Protei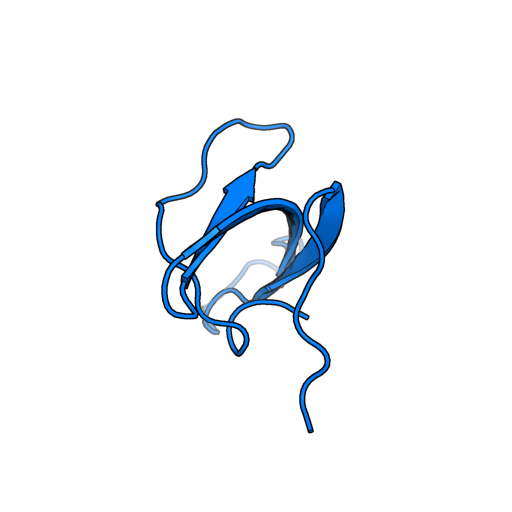n AF-A0A0V0YZG3-F1 (afdb_monomer_lite)

pLDDT: mean 84.57, std 9.55, range [50.03, 93.0]

Sequence (59 aa):
MLIPLQIGQNCTLRVPDVDRGPADPKNFLVVVMAECEGLYTVGCRERKLASKFTAADLQ

Radius of gyration: 11.84 Å; chains: 1; bounding box: 27×18×32 Å

Structure (mmCIF, N/CA/C/O backbone):
data_AF-A0A0V0YZG3-F1
#
_entry.id   AF-A0A0V0YZG3-F1
#
loop_
_atom_site.group_PDB
_atom_site.id
_atom_site.type_symbol
_atom_site.label_atom_id
_atom_site.label_alt_id
_atom_site.label_comp_id
_atom_site.label_asym_id
_atom_site.label_entity_id
_atom_site.label_seq_id
_atom_site.pdbx_PDB_ins_code
_atom_site.Cartn_x
_atom_site.Cartn_y
_atom_site.Cartn_z
_atom_site.occupancy
_atom_site.B_iso_or_equiv
_atom_site.auth_seq_id
_atom_site.auth_comp_id
_atom_site.auth_asym_id
_atom_site.auth_atom_id
_atom_site.pdbx_PDB_model_num
ATOM 1 N N . MET A 1 1 ? 6.767 4.676 18.936 1.00 50.03 1 MET A N 1
ATOM 2 C CA . MET A 1 1 ? 5.299 4.751 18.807 1.00 50.03 1 MET A CA 1
ATOM 3 C C . MET A 1 1 ? 5.015 5.153 17.372 1.00 50.03 1 MET A C 1
ATOM 5 O O . MET A 1 1 ? 5.334 6.281 17.021 1.00 50.03 1 MET A O 1
ATOM 9 N N . LEU A 1 2 ? 4.582 4.222 16.516 1.00 60.62 2 LEU A N 1
ATOM 10 C CA . LEU A 1 2 ? 4.202 4.581 15.148 1.00 60.62 2 LEU A CA 1
ATOM 11 C C . LEU A 1 2 ? 2.898 5.379 15.249 1.00 60.62 2 LEU A C 1
ATOM 13 O O . LEU A 1 2 ? 1.941 4.899 15.856 1.00 60.62 2 LEU A O 1
ATOM 17 N N . ILE A 1 3 ? 2.885 6.608 14.742 1.00 69.94 3 ILE A N 1
ATOM 18 C CA . ILE A 1 3 ? 1.649 7.387 14.649 1.00 69.94 3 ILE A CA 1
ATOM 19 C C . ILE A 1 3 ? 0.755 6.654 13.637 1.00 69.94 3 ILE A C 1
ATOM 21 O O . ILE A 1 3 ? 1.247 6.338 12.551 1.00 69.94 3 ILE A O 1
ATOM 25 N N . PRO A 1 4 ? -0.510 6.335 13.970 1.00 75.81 4 PRO A N 1
ATOM 26 C CA . PRO A 1 4 ? -1.415 5.699 13.022 1.00 75.81 4 PRO A CA 1
ATOM 27 C C . PRO A 1 4 ? -1.575 6.585 11.789 1.00 75.81 4 PRO A C 1
ATOM 29 O O . PRO A 1 4 ? -1.800 7.792 11.914 1.00 75.81 4 PRO A O 1
ATOM 32 N N . LEU A 1 5 ? -1.453 5.989 10.606 1.00 88.31 5 LEU A N 1
ATOM 33 C CA . LEU A 1 5 ? -1.705 6.686 9.352 1.00 88.31 5 LEU A CA 1
ATOM 34 C C . LEU A 1 5 ? -3.175 7.115 9.290 1.00 88.31 5 LEU A C 1
ATOM 36 O O . LEU A 1 5 ? -4.073 6.327 9.587 1.00 88.31 5 LEU A O 1
ATOM 40 N N . GLN A 1 6 ? -3.425 8.361 8.895 1.00 91.38 6 GLN A N 1
ATOM 41 C CA . GLN A 1 6 ? -4.783 8.897 8.813 1.00 91.38 6 GLN A CA 1
ATOM 42 C C . GLN A 1 6 ? -5.426 8.596 7.455 1.00 91.38 6 GLN A C 1
ATOM 44 O O . GLN A 1 6 ? -4.753 8.566 6.427 1.00 91.38 6 GLN A O 1
ATOM 49 N N . ILE A 1 7 ? -6.750 8.419 7.426 1.00 91.81 7 ILE A N 1
ATOM 50 C CA . ILE A 1 7 ? -7.503 8.323 6.166 1.00 91.81 7 ILE A CA 1
ATOM 51 C C . ILE A 1 7 ? -7.325 9.626 5.374 1.00 91.81 7 ILE A C 1
ATOM 53 O O . ILE A 1 7 ? -7.435 10.718 5.927 1.00 91.81 7 ILE A O 1
ATOM 57 N N . GLY A 1 8 ? -7.040 9.507 4.078 1.00 91.81 8 GLY A N 1
ATOM 58 C CA . GLY A 1 8 ? -6.710 10.624 3.192 1.00 91.81 8 GLY A CA 1
ATOM 59 C C . GLY A 1 8 ? -5.239 11.049 3.234 1.00 91.81 8 GLY A C 1
ATOM 60 O O . GLY A 1 8 ? -4.838 11.902 2.445 1.00 91.81 8 GLY A O 1
ATOM 61 N N . GLN A 1 9 ? -4.418 10.456 4.106 1.00 93.00 9 GLN A N 1
ATOM 62 C CA . GLN A 1 9 ? -2.986 10.726 4.148 1.00 93.00 9 GLN A CA 1
ATOM 63 C C . GLN A 1 9 ? -2.274 10.059 2.965 1.00 93.00 9 GLN A C 1
ATOM 65 O O . GLN A 1 9 ? -2.488 8.879 2.668 1.00 93.00 9 GLN A O 1
ATOM 70 N N . ASN A 1 10 ? -1.383 10.815 2.323 1.00 92.81 10 ASN A N 1
ATOM 71 C CA . ASN A 1 10 ? -0.436 10.270 1.359 1.00 92.81 10 ASN A CA 1
ATOM 72 C C . ASN A 1 10 ? 0.686 9.544 2.107 1.00 92.81 10 ASN A C 1
ATOM 74 O O . ASN A 1 10 ? 1.260 10.086 3.051 1.00 92.81 10 ASN A O 1
ATOM 78 N N . CYS A 1 11 ? 1.023 8.346 1.652 1.00 91.50 11 CYS A N 1
ATOM 79 C CA . CYS A 1 11 ? 2.146 7.568 2.155 1.00 91.50 11 CYS A CA 1
ATOM 80 C C . CYS A 1 11 ? 2.814 6.808 1.011 1.00 91.50 11 CYS A C 1
ATOM 82 O O . CYS A 1 11 ? 2.339 6.788 -0.128 1.00 91.50 11 CYS A O 1
ATOM 84 N N . THR A 1 12 ? 3.951 6.204 1.313 1.00 91.44 12 THR A N 1
ATOM 85 C CA . THR A 1 12 ? 4.698 5.371 0.381 1.00 91.44 12 THR A CA 1
ATOM 86 C C . THR A 1 12 ? 4.517 3.903 0.731 1.00 91.44 12 THR A C 1
ATOM 88 O O . THR A 1 12 ? 4.735 3.500 1.869 1.00 91.44 12 THR A O 1
ATOM 91 N N . LEU A 1 13 ? 4.116 3.093 -0.248 1.00 89.12 13 LEU A N 1
ATOM 92 C CA . LEU A 1 13 ? 4.082 1.642 -0.120 1.00 89.12 13 LEU A CA 1
ATOM 93 C C . LEU A 1 13 ? 5.480 1.088 -0.390 1.00 89.12 13 LEU A C 1
ATOM 95 O O . LEU A 1 13 ? 6.012 1.252 -1.494 1.00 89.12 13 LEU A O 1
ATOM 99 N N . ARG A 1 14 ? 6.045 0.411 0.609 1.00 86.81 14 ARG A N 1
ATOM 100 C CA . ARG A 1 14 ? 7.285 -0.348 0.474 1.00 86.81 14 ARG A CA 1
ATOM 101 C C . ARG A 1 14 ? 7.039 -1.587 -0.368 1.00 86.81 14 ARG A C 1
ATOM 103 O O . ARG A 1 14 ? 6.173 -2.405 -0.070 1.00 86.81 14 ARG A O 1
ATOM 110 N N . VAL A 1 15 ? 7.837 -1.733 -1.414 1.00 82.25 15 VAL A N 1
ATOM 111 C CA . VAL A 1 15 ? 7.826 -2.918 -2.271 1.00 82.25 15 VAL A CA 1
ATOM 112 C C . VAL A 1 15 ? 9.035 -3.774 -1.888 1.00 82.25 15 VAL A C 1
ATOM 114 O O . VAL A 1 15 ? 10.129 -3.215 -1.763 1.00 82.25 15 VAL A O 1
ATOM 117 N N . PRO A 1 16 ? 8.886 -5.102 -1.713 1.00 82.38 16 PRO A N 1
ATOM 118 C CA . PRO A 1 16 ? 9.996 -5.995 -1.383 1.00 82.38 16 PRO A CA 1
ATOM 119 C C . PRO A 1 16 ? 11.195 -5.786 -2.298 1.00 82.38 16 PRO A C 1
ATOM 121 O O . PRO A 1 16 ? 11.018 -5.470 -3.474 1.00 82.38 16 PRO A O 1
ATOM 124 N N . ASP A 1 17 ? 12.408 -5.951 -1.779 1.00 85.25 17 ASP A N 1
ATOM 125 C CA . ASP A 1 17 ? 13.590 -5.819 -2.620 1.00 85.25 17 ASP A CA 1
ATOM 126 C C . ASP A 1 17 ? 13.639 -6.967 -3.632 1.00 85.25 17 ASP A C 1
ATOM 128 O O . ASP A 1 17 ? 13.691 -8.140 -3.266 1.00 85.25 17 ASP A O 1
ATOM 132 N N . VAL A 1 18 ? 13.538 -6.616 -4.908 1.00 82.88 18 VAL A N 1
ATOM 133 C CA . VAL A 1 18 ? 13.605 -7.529 -6.049 1.00 82.88 18 VAL A CA 1
ATOM 134 C C . VAL A 1 18 ? 14.571 -6.935 -7.061 1.00 82.88 18 VAL A C 1
ATOM 136 O O . VAL A 1 18 ? 14.818 -5.725 -7.032 1.00 82.88 18 VAL A O 1
ATOM 139 N N . ASP A 1 19 ? 15.120 -7.777 -7.934 1.00 87.75 19 ASP A N 1
ATOM 140 C CA . ASP A 1 19 ? 16.052 -7.334 -8.969 1.00 87.75 19 ASP A CA 1
ATOM 141 C C . ASP A 1 19 ? 15.303 -6.409 -9.941 1.00 87.75 19 ASP A C 1
ATOM 143 O O . ASP A 1 19 ? 14.422 -6.832 -10.692 1.00 87.75 19 ASP A O 1
ATOM 147 N N . ARG A 1 20 ? 15.566 -5.109 -9.810 1.00 82.88 20 ARG A N 1
ATOM 148 C CA . ARG A 1 20 ? 14.837 -4.020 -10.462 1.00 82.88 20 ARG A CA 1
ATOM 149 C C . ARG A 1 20 ? 15.735 -3.359 -11.489 1.00 82.88 20 ARG A C 1
ATOM 151 O O . ARG A 1 20 ? 16.922 -3.145 -11.243 1.00 82.88 20 ARG A O 1
ATOM 158 N N . GLY A 1 21 ? 15.150 -2.949 -12.607 1.00 88.75 21 GLY A N 1
ATOM 159 C CA . GLY A 1 21 ? 15.824 -2.069 -13.543 1.00 88.75 21 GLY A CA 1
ATOM 160 C C . GLY A 1 21 ? 16.177 -0.726 -12.882 1.00 88.75 21 GLY A C 1
ATOM 161 O O . GLY A 1 21 ? 15.506 -0.300 -11.939 1.00 88.75 21 GLY A O 1
ATOM 162 N N . PRO A 1 22 ? 17.185 0.006 -13.390 1.00 84.44 22 PRO A N 1
ATOM 163 C CA . PRO A 1 22 ? 17.601 1.294 -12.822 1.00 84.44 22 PRO A CA 1
ATOM 164 C C . PRO A 1 22 ? 16.482 2.344 -12.729 1.00 84.44 22 PRO A C 1
ATOM 166 O O . PRO A 1 22 ? 16.575 3.271 -11.927 1.00 84.44 22 PRO A O 1
ATOM 169 N N . ALA A 1 23 ? 15.449 2.215 -13.565 1.00 86.81 23 ALA A N 1
ATOM 170 C CA . ALA A 1 23 ? 14.312 3.128 -13.632 1.00 86.81 23 ALA A CA 1
ATOM 171 C C . ALA A 1 23 ? 13.073 2.631 -12.866 1.00 86.81 23 ALA A C 1
ATOM 173 O O . ALA A 1 23 ? 12.095 3.373 -12.768 1.00 86.81 23 ALA A O 1
ATOM 174 N N . ASP A 1 24 ? 13.093 1.408 -12.328 1.00 83.19 24 ASP A N 1
ATOM 175 C CA . ASP A 1 24 ? 11.926 0.860 -11.645 1.00 83.19 24 ASP A CA 1
ATOM 176 C C . ASP A 1 24 ? 11.782 1.486 -10.248 1.00 83.19 24 ASP A C 1
ATOM 178 O O . ASP A 1 24 ? 12.737 1.507 -9.459 1.00 83.19 24 ASP A O 1
ATOM 182 N N . PRO A 1 25 ? 10.590 1.995 -9.893 1.00 74.56 25 PRO A N 1
ATOM 183 C CA . PRO A 1 25 ? 10.377 2.649 -8.613 1.00 74.56 25 PRO A CA 1
ATOM 184 C C . PRO A 1 25 ? 10.541 1.668 -7.444 1.00 74.56 25 PRO A C 1
ATOM 186 O O . PRO A 1 25 ? 10.015 0.554 -7.442 1.00 74.56 25 PRO A O 1
ATOM 189 N N . LYS A 1 26 ? 11.248 2.116 -6.399 1.00 81.00 26 LYS A N 1
ATOM 190 C CA . LYS A 1 26 ? 11.403 1.351 -5.150 1.00 81.00 26 LYS A CA 1
ATOM 191 C C . LYS A 1 26 ? 10.157 1.388 -4.263 1.00 81.00 26 LYS A C 1
ATOM 193 O O . LYS A 1 26 ? 9.884 0.409 -3.580 1.00 81.00 26 LYS A O 1
ATOM 198 N N . ASN A 1 27 ? 9.412 2.494 -4.287 1.00 83.94 27 ASN A N 1
ATOM 199 C CA . ASN A 1 27 ? 8.190 2.690 -3.507 1.00 83.94 27 ASN A CA 1
ATOM 200 C C . ASN A 1 27 ? 7.095 3.309 -4.383 1.00 83.94 27 ASN A C 1
ATOM 202 O O . ASN A 1 27 ? 7.398 4.119 -5.262 1.00 83.94 27 ASN A O 1
ATOM 206 N N . PHE A 1 28 ? 5.833 2.986 -4.103 1.00 85.94 28 PHE A N 1
ATOM 207 C CA . PHE A 1 28 ? 4.677 3.590 -4.775 1.00 85.94 28 PHE A CA 1
ATOM 208 C C . PHE A 1 28 ? 4.028 4.660 -3.900 1.00 85.94 28 PHE A C 1
ATOM 210 O O . PHE A 1 28 ? 3.869 4.459 -2.699 1.00 85.94 28 PHE A O 1
ATOM 217 N N . LEU A 1 29 ? 3.609 5.779 -4.495 1.00 89.88 29 LEU A N 1
ATOM 218 C CA . LEU A 1 29 ? 2.791 6.773 -3.800 1.00 89.88 29 LEU A CA 1
ATOM 219 C C . LEU A 1 29 ? 1.343 6.279 -3.721 1.00 89.88 29 LEU A C 1
ATOM 221 O O . LEU A 1 29 ? 0.720 5.997 -4.748 1.00 89.88 29 LEU A O 1
ATOM 225 N N . VAL A 1 30 ? 0.807 6.203 -2.508 1.00 91.81 30 VAL A N 1
ATOM 226 C CA . VAL A 1 30 ? -0.550 5.726 -2.241 1.00 91.81 30 VAL A CA 1
ATOM 227 C C . VAL A 1 30 ? -1.263 6.637 -1.242 1.00 91.81 30 VAL A C 1
ATOM 229 O O . VAL A 1 30 ? -0.638 7.388 -0.496 1.00 91.81 30 VAL A O 1
ATOM 232 N N . VAL A 1 31 ? -2.589 6.569 -1.231 1.00 92.56 31 VAL A N 1
ATOM 233 C CA . VAL A 1 31 ? -3.460 7.290 -0.299 1.00 92.56 31 VAL A CA 1
ATOM 234 C C . VAL A 1 31 ? -4.159 6.279 0.590 1.00 92.56 31 VAL A C 1
ATOM 236 O O . VAL A 1 31 ? -4.684 5.282 0.093 1.00 92.56 31 VAL A O 1
ATOM 239 N N . VAL A 1 32 ? -4.198 6.531 1.894 1.00 91.94 32 VAL A N 1
ATOM 240 C CA . VAL A 1 32 ? -4.951 5.692 2.830 1.00 91.94 32 VAL A CA 1
ATOM 241 C C . VAL A 1 32 ? -6.446 5.911 2.629 1.00 91.94 32 VAL A C 1
ATOM 243 O O . VAL A 1 32 ? -6.948 7.022 2.769 1.00 91.94 32 VAL A O 1
ATOM 246 N N . MET A 1 33 ? -7.165 4.840 2.312 1.00 92.69 33 MET A N 1
ATOM 247 C CA . MET A 1 33 ? -8.602 4.870 2.026 1.00 92.69 33 MET A CA 1
ATOM 248 C C . MET A 1 33 ? -9.436 4.356 3.201 1.00 92.69 33 MET A C 1
ATOM 250 O O . MET A 1 33 ? -10.552 4.822 3.406 1.00 92.69 33 MET A O 1
ATOM 254 N N . ALA A 1 34 ? -8.915 3.383 3.953 1.00 91.56 34 ALA A N 1
ATOM 255 C CA . ALA A 1 34 ? -9.556 2.824 5.139 1.00 91.56 34 ALA A CA 1
ATOM 256 C C . ALA A 1 34 ? -8.523 2.147 6.048 1.00 91.56 34 ALA A C 1
ATOM 258 O O . ALA A 1 34 ? -7.484 1.689 5.568 1.00 91.56 34 ALA A O 1
ATOM 259 N N . GLU A 1 35 ? -8.856 2.032 7.329 1.00 91.75 35 GLU A N 1
ATOM 260 C CA . GLU A 1 35 ? -8.120 1.271 8.338 1.00 91.75 35 GLU A CA 1
ATOM 261 C C . GLU A 1 35 ? -9.119 0.394 9.108 1.00 91.75 35 GLU A C 1
ATOM 263 O O . GLU A 1 35 ? -10.244 0.822 9.376 1.00 91.75 35 GLU A O 1
ATOM 268 N N . CYS A 1 36 ? -8.751 -0.860 9.368 1.00 90.00 36 CYS A N 1
ATOM 269 C CA . CYS A 1 36 ? -9.533 -1.796 10.167 1.00 90.00 36 CYS A CA 1
ATOM 270 C C . CYS A 1 36 ? -8.594 -2.829 10.802 1.00 90.00 36 CYS A C 1
ATOM 272 O O . CYS A 1 36 ? -7.887 -3.539 10.087 1.00 90.00 36 CYS A O 1
ATOM 274 N N . GLU A 1 37 ? -8.593 -2.914 12.135 1.00 91.12 37 GLU A N 1
ATOM 275 C CA . GLU A 1 37 ? -7.791 -3.876 12.913 1.00 91.12 37 GLU A CA 1
ATOM 276 C C . GLU A 1 37 ? -6.275 -3.824 12.617 1.00 91.12 37 GLU A C 1
ATOM 278 O O . GLU A 1 37 ? -5.584 -4.841 12.607 1.00 91.12 37 GLU A O 1
ATOM 283 N N . GLY A 1 38 ? -5.729 -2.633 12.362 1.00 89.19 38 GLY A N 1
ATOM 284 C CA . GLY A 1 38 ? -4.318 -2.416 12.033 1.00 89.19 38 GLY A CA 1
ATOM 285 C C . GLY A 1 38 ? -3.961 -2.691 10.571 1.00 89.19 38 GLY A C 1
ATOM 286 O O . GLY A 1 38 ? -2.788 -2.582 10.199 1.00 89.19 38 GLY A O 1
ATOM 287 N N . LEU A 1 39 ? -4.953 -3.032 9.743 1.00 91.50 39 LEU A N 1
ATOM 288 C CA . LEU A 1 39 ? -4.802 -3.239 8.310 1.00 91.50 39 LEU A CA 1
ATOM 289 C C . LEU A 1 39 ? -5.354 -2.052 7.525 1.00 91.50 39 LEU A C 1
ATOM 291 O O . LEU A 1 39 ? -6.478 -1.597 7.724 1.00 91.50 39 LEU A O 1
ATOM 295 N N . TYR A 1 40 ? -4.570 -1.606 6.556 1.00 91.25 40 TYR A N 1
ATOM 296 C CA . TYR A 1 40 ? -4.839 -0.447 5.731 1.00 91.25 40 TYR A CA 1
ATOM 297 C C . TYR A 1 40 ? -5.249 -0.877 4.325 1.00 91.25 4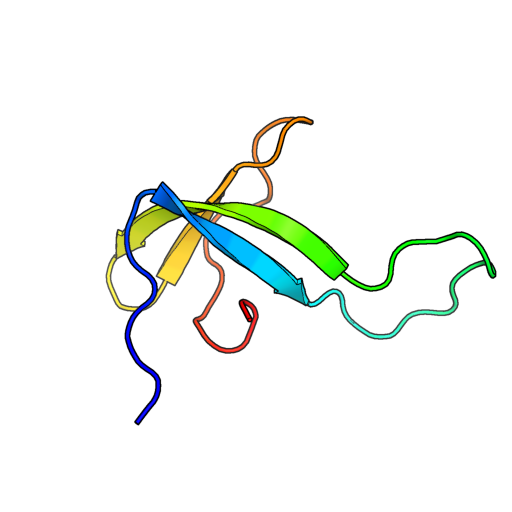0 TYR A C 1
ATOM 299 O O . TYR A 1 40 ? -4.642 -1.746 3.686 1.00 91.25 40 TYR A O 1
ATOM 307 N N . THR A 1 41 ? -6.293 -0.232 3.819 1.00 91.62 41 THR A N 1
ATOM 308 C CA . THR A 1 41 ? -6.613 -0.221 2.393 1.00 91.62 41 THR A CA 1
ATOM 309 C C . THR A 1 41 ? -6.059 1.063 1.810 1.00 91.62 41 THR A C 1
ATOM 311 O O . THR A 1 41 ? -6.399 2.147 2.282 1.00 91.62 41 THR A O 1
ATOM 314 N N . VAL A 1 42 ? -5.238 0.948 0.769 1.00 91.00 42 VAL A N 1
ATOM 315 C CA . VAL A 1 42 ? -4.654 2.101 0.081 1.00 91.00 42 VAL A CA 1
ATOM 316 C C . VAL A 1 42 ? -5.087 2.141 -1.381 1.00 91.00 42 VAL A C 1
ATOM 318 O O . VAL A 1 42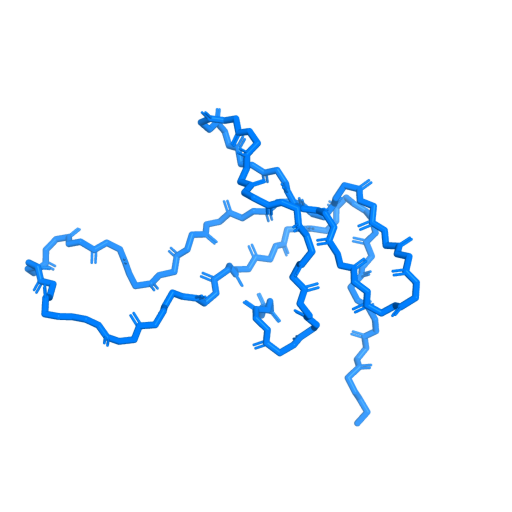 ? -5.351 1.109 -2.001 1.00 91.00 42 VAL A O 1
ATOM 321 N N . GLY A 1 43 ? -5.191 3.343 -1.934 1.00 90.19 43 GLY A N 1
ATOM 322 C CA . GLY A 1 43 ? -5.454 3.582 -3.349 1.00 90.19 43 GLY A CA 1
ATOM 323 C C . GLY A 1 43 ? -4.268 4.270 -4.015 1.00 90.19 43 GLY A C 1
ATOM 324 O O . GLY A 1 43 ? -3.582 5.064 -3.380 1.00 90.19 43 GLY A O 1
ATOM 325 N N . CYS A 1 44 ? -4.041 4.007 -5.301 1.00 87.31 44 CYS A N 1
ATOM 326 C CA . CYS A 1 44 ? -3.164 4.825 -6.139 1.00 87.31 44 CYS A CA 1
ATOM 327 C C . CYS A 1 44 ? -3.926 5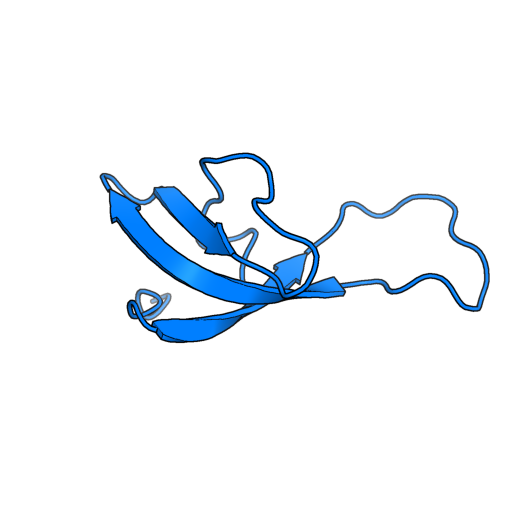.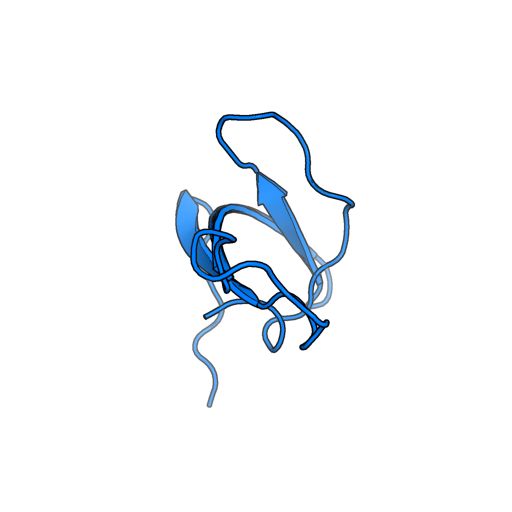329 -7.374 1.00 87.31 44 CYS A C 1
ATOM 329 O O . CYS A 1 44 ? -5.075 4.946 -7.628 1.00 87.31 44 CYS A O 1
ATOM 331 N N . ARG A 1 45 ? -3.270 6.188 -8.161 1.00 81.69 45 ARG A N 1
ATOM 332 C CA . ARG A 1 45 ? -3.820 6.743 -9.405 1.00 81.69 45 ARG A CA 1
ATOM 333 C C . ARG A 1 45 ? -4.155 5.661 -10.442 1.00 81.69 45 ARG A C 1
ATOM 335 O O . ARG A 1 45 ? -5.094 5.841 -11.211 1.00 81.69 45 ARG A O 1
ATOM 342 N N . GLU A 1 46 ? -3.438 4.538 -10.444 1.00 75.38 46 GLU A N 1
ATOM 343 C CA . GLU A 1 46 ? -3.639 3.419 -11.378 1.00 75.38 46 GLU A CA 1
ATOM 344 C C . GLU A 1 46 ? -4.736 2.415 -10.960 1.00 75.38 46 GLU A C 1
ATOM 346 O O . GLU A 1 46 ? -4.957 1.441 -11.677 1.00 75.38 46 GLU A O 1
ATOM 351 N N . ARG A 1 47 ? -5.505 2.700 -9.891 1.00 68.88 47 ARG A N 1
ATOM 352 C CA . ARG A 1 47 ? -6.543 1.857 -9.239 1.00 68.88 47 ARG A CA 1
ATOM 353 C C . ARG A 1 47 ? -6.012 0.926 -8.133 1.00 68.88 47 ARG A C 1
ATOM 355 O O . ARG A 1 47 ? -4.847 0.942 -7.766 1.00 68.88 47 ARG A O 1
ATOM 362 N N . LYS A 1 48 ? -6.959 0.206 -7.516 1.00 61.12 48 LYS A N 1
ATOM 363 C CA . LYS A 1 48 ? -6.884 -0.530 -6.244 1.00 61.12 48 LYS A CA 1
ATOM 364 C C . LYS A 1 48 ? -5.692 -1.498 -6.198 1.00 61.12 48 LYS A C 1
ATOM 366 O O . LYS A 1 48 ? -5.705 -2.529 -6.866 1.00 61.12 48 LYS A O 1
ATOM 371 N N . LEU A 1 49 ? -4.708 -1.179 -5.362 1.00 65.38 49 LEU A N 1
ATOM 372 C CA . LEU A 1 49 ? -3.708 -2.140 -4.900 1.00 65.38 49 LEU A CA 1
ATOM 373 C C . LEU A 1 49 ? -4.408 -3.196 -4.029 1.00 65.38 49 LEU A C 1
ATOM 375 O O . LEU A 1 49 ? -5.475 -2.933 -3.465 1.00 65.38 49 LEU A O 1
ATOM 379 N N . ALA A 1 50 ? -3.845 -4.404 -3.956 1.00 65.12 50 ALA A N 1
ATOM 380 C CA . ALA A 1 50 ? -4.362 -5.474 -3.104 1.00 65.12 50 ALA A CA 1
ATOM 381 C C . ALA A 1 50 ? -4.695 -4.950 -1.691 1.00 65.12 50 ALA A C 1
ATOM 383 O O . ALA A 1 50 ? -3.994 -4.108 -1.140 1.00 65.12 50 ALA A O 1
ATOM 384 N N . SER A 1 51 ? -5.808 -5.398 -1.115 1.00 69.38 51 SER A N 1
ATOM 385 C CA . SER A 1 51 ? -6.255 -4.948 0.207 1.00 69.38 51 SER A CA 1
ATOM 386 C C . SER A 1 51 ? -5.456 -5.633 1.320 1.00 69.38 51 SER A C 1
ATOM 388 O O . SER A 1 51 ? -5.273 -6.846 1.213 1.00 69.38 51 SER A O 1
ATOM 390 N N . LYS A 1 52 ? -5.156 -4.898 2.410 1.00 84.88 52 LYS A N 1
ATOM 391 C CA . LYS A 1 52 ? -4.597 -5.348 3.713 1.00 84.88 52 LYS A CA 1
ATOM 392 C C . LYS A 1 52 ? -3.083 -5.145 3.899 1.00 84.88 52 LYS A C 1
ATOM 394 O O . LYS A 1 52 ? -2.354 -6.101 4.138 1.00 84.88 52 LYS A O 1
ATOM 399 N N . PHE A 1 53 ? -2.627 -3.896 3.847 1.00 89.56 53 PHE A N 1
ATOM 400 C CA . PHE A 1 53 ? -1.261 -3.528 4.242 1.00 89.56 53 PHE A CA 1
ATOM 401 C C . PHE A 1 53 ? -1.165 -3.286 5.745 1.00 89.56 53 PHE A C 1
ATOM 403 O O . PHE A 1 53 ? -2.122 -2.827 6.358 1.00 89.56 53 PHE A O 1
ATOM 410 N N . THR A 1 54 ? -0.014 -3.548 6.342 1.00 92.00 54 THR A N 1
ATOM 411 C CA . THR A 1 54 ? 0.282 -3.154 7.721 1.00 92.00 54 THR A CA 1
ATOM 412 C C . THR A 1 54 ? 0.930 -1.773 7.752 1.00 92.00 54 THR A C 1
ATOM 414 O O . THR A 1 54 ? 1.429 -1.271 6.746 1.00 92.00 54 THR A O 1
ATOM 417 N N . ALA A 1 55 ? 1.003 -1.165 8.935 1.00 90.06 55 ALA A N 1
ATOM 418 C CA . ALA A 1 55 ? 1.735 0.088 9.106 1.00 90.06 55 ALA A CA 1
ATOM 419 C C . ALA A 1 55 ? 3.251 -0.041 8.829 1.00 90.06 55 ALA A C 1
ATOM 421 O O . ALA A 1 55 ? 3.913 0.967 8.637 1.00 90.06 55 ALA A O 1
ATOM 422 N N . ALA A 1 56 ? 3.817 -1.255 8.806 1.00 89.81 56 ALA A N 1
ATOM 423 C CA . ALA A 1 56 ? 5.221 -1.470 8.443 1.00 89.81 56 ALA A CA 1
ATOM 424 C C . ALA A 1 56 ? 5.453 -1.433 6.921 1.00 89.81 56 ALA A C 1
ATOM 426 O O . ALA A 1 56 ? 6.568 -1.157 6.469 1.00 89.81 56 ALA A O 1
ATOM 427 N N . ASP A 1 57 ? 4.400 -1.688 6.144 1.00 89.88 57 ASP A N 1
ATOM 428 C CA . ASP A 1 57 ? 4.424 -1.624 4.684 1.00 89.88 57 ASP A CA 1
ATOM 429 C C . ASP A 1 57 ? 4.279 -0.180 4.176 1.00 89.88 57 ASP A C 1
ATOM 431 O O . ASP A 1 57 ? 4.588 0.098 3.018 1.00 89.88 57 ASP A O 1
ATOM 435 N N . LEU A 1 58 ? 3.821 0.744 5.031 1.00 89.06 58 LEU A N 1
ATOM 436 C CA . LEU A 1 58 ? 3.489 2.129 4.694 1.00 89.06 58 LEU A CA 1
ATOM 437 C C . LEU A 1 58 ? 4.401 3.115 5.443 1.00 89.06 58 LEU A C 1
ATOM 439 O O . LEU A 1 58 ? 4.525 3.040 6.663 1.00 89.06 58 LEU A O 1
ATOM 443 N N . GLN A 1 59 ? 5.028 4.050 4.722 1.00 85.50 59 GLN A N 1
ATOM 444 C CA . GLN A 1 59 ? 5.953 5.053 5.274 1.00 85.50 59 GLN A CA 1
ATOM 445 C C . GLN A 1 59 ? 5.550 6.481 4.911 1.00 85.50 59 GLN A C 1
ATOM 447 O O . GLN A 1 59 ? 5.162 6.703 3.737 1.00 85.50 59 GLN A O 1
#

Organism: Trichinella britovi (NCBI:txid45882)

Secondary structure (DSSP, 8-state):
-PPPPPTT-EEEEEPP-----TTS-SEEEEEEEEEETTEEEEE-TT----S-EETTTB-

Foldseek 3Di:
DDDDDDQQDKWWFADPDDPDDPPDDRTDIWGFHDDDPQFTFT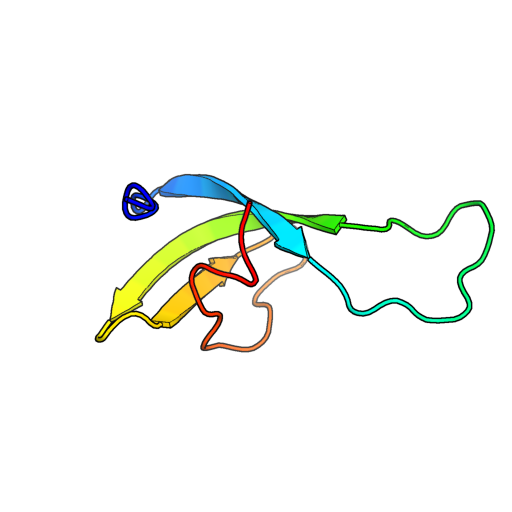ADPVGGDDGGDHVVRID